Protein AF-A0A7S4CDT2-F1 (afdb_monomer)

pLDDT: mean 87.59, std 10.42, range [37.94, 98.19]

Structure (mmCIF, N/CA/C/O backbone):
data_AF-A0A7S4CDT2-F1
#
_entry.id   AF-A0A7S4CDT2-F1
#
loop_
_atom_site.group_PDB
_atom_site.id
_atom_site.type_symbol
_atom_site.label_atom_id
_atom_site.label_alt_id
_atom_site.label_comp_id
_atom_site.label_asym_id
_atom_site.label_entity_id
_atom_site.label_seq_id
_atom_site.pdbx_PDB_ins_code
_atom_site.Cartn_x
_atom_site.Cartn_y
_atom_site.Cartn_z
_atom_site.occupancy
_atom_site.B_iso_or_equiv
_atom_site.auth_seq_id
_atom_site.auth_comp_id
_atom_site.auth_asym_id
_atom_site.auth_atom_id
_atom_site.pdbx_PDB_model_num
ATOM 1 N N . MET A 1 1 ? -8.173 8.686 38.701 1.00 37.94 1 MET A N 1
ATOM 2 C CA . MET A 1 1 ? -9.462 8.020 38.438 1.00 37.94 1 MET A CA 1
ATOM 3 C C . MET A 1 1 ? -9.800 8.383 37.008 1.00 37.94 1 MET A C 1
ATOM 5 O O . MET A 1 1 ? -10.276 9.483 36.777 1.00 37.94 1 MET A O 1
ATOM 9 N N . GLU A 1 2 ? -9.339 7.568 36.060 1.00 42.88 2 GLU A N 1
ATOM 10 C CA . GLU A 1 2 ? -9.616 7.779 34.636 1.00 42.88 2 GLU A CA 1
ATOM 11 C C . GLU A 1 2 ? -11.102 7.508 34.394 1.00 42.88 2 GLU A C 1
ATOM 13 O O . GLU A 1 2 ? -11.644 6.510 34.871 1.00 42.88 2 GLU A O 1
ATOM 18 N N . ASP A 1 3 ? -11.755 8.459 33.739 1.00 44.28 3 ASP A N 1
ATOM 19 C CA . ASP A 1 3 ? -13.175 8.438 33.414 1.00 44.28 3 ASP A CA 1
ATOM 20 C C . ASP A 1 3 ? -13.452 7.312 32.398 1.00 44.28 3 ASP A C 1
ATOM 22 O O . ASP A 1 3 ? -12.837 7.295 31.324 1.00 44.28 3 ASP A O 1
ATOM 26 N N . PRO A 1 4 ? -14.310 6.325 32.704 1.00 58.59 4 PRO A N 1
ATOM 27 C CA . PRO A 1 4 ? -14.623 5.277 31.756 1.00 58.59 4 PRO A CA 1
ATOM 28 C C . PRO A 1 4 ? -15.576 5.834 30.687 1.00 58.59 4 PRO A C 1
ATOM 30 O O . PRO A 1 4 ? -16.662 6.304 31.008 1.00 58.59 4 PRO A O 1
ATOM 33 N N . THR A 1 5 ? -15.209 5.661 29.410 1.00 54.16 5 THR A N 1
ATOM 34 C CA . THR A 1 5 ? -16.063 5.744 28.196 1.00 54.16 5 THR A CA 1
ATOM 35 C C . THR A 1 5 ? -16.097 7.036 27.361 1.00 54.16 5 THR A C 1
ATOM 37 O O . THR A 1 5 ? -17.133 7.405 26.816 1.00 54.16 5 THR A O 1
ATOM 40 N N . THR A 1 6 ? -14.939 7.625 27.054 1.00 56.91 6 THR A N 1
ATOM 41 C CA . THR A 1 6 ? -14.760 8.129 25.676 1.00 56.91 6 THR A CA 1
ATOM 42 C C . THR A 1 6 ? -13.840 7.165 24.940 1.00 56.91 6 THR A C 1
ATOM 44 O O . THR A 1 6 ? -12.648 7.092 25.225 1.00 56.91 6 THR A O 1
ATOM 47 N N . GLU A 1 7 ? -14.393 6.337 24.045 1.00 64.94 7 GLU A N 1
ATOM 48 C CA . GLU A 1 7 ? -13.542 5.573 23.130 1.00 64.94 7 GLU A CA 1
ATOM 49 C C . GLU A 1 7 ? -12.650 6.568 22.381 1.00 64.94 7 GLU A C 1
ATOM 51 O O . GLU A 1 7 ? -13.132 7.518 21.760 1.00 64.94 7 GLU A O 1
ATOM 56 N N . SER A 1 8 ? -11.334 6.384 22.493 1.00 75.62 8 SER A N 1
ATOM 57 C CA . SER A 1 8 ? -10.365 7.233 21.812 1.00 75.62 8 SER A CA 1
ATOM 58 C C . SER A 1 8 ? -10.640 7.221 20.310 1.00 75.62 8 SER A C 1
ATOM 60 O O . SER A 1 8 ? -10.658 6.166 19.670 1.00 75.62 8 SER A O 1
ATOM 62 N N . ALA A 1 9 ? -10.815 8.410 19.732 1.00 83.31 9 ALA A N 1
ATOM 63 C CA . ALA A 1 9 ? -10.958 8.566 18.290 1.00 83.31 9 ALA A CA 1
ATOM 64 C C . ALA A 1 9 ? -9.688 8.143 17.524 1.00 83.31 9 ALA A C 1
ATOM 66 O O . ALA A 1 9 ? -9.768 7.879 16.326 1.00 83.31 9 ALA A O 1
ATOM 67 N N . TRP A 1 10 ? -8.536 8.082 18.200 1.00 88.38 10 TRP A N 1
ATOM 68 C CA . TRP A 1 10 ? -7.249 7.672 17.636 1.00 88.38 10 TRP A CA 1
ATOM 69 C C . TRP A 1 10 ? -7.201 6.170 17.421 1.00 88.38 10 TRP A C 1
ATOM 71 O O . TRP A 1 10 ? -7.662 5.433 18.286 1.00 88.38 10 TRP A O 1
ATOM 81 N N . VAL A 1 11 ? -6.633 5.711 16.305 1.00 87.81 11 VAL A N 1
ATOM 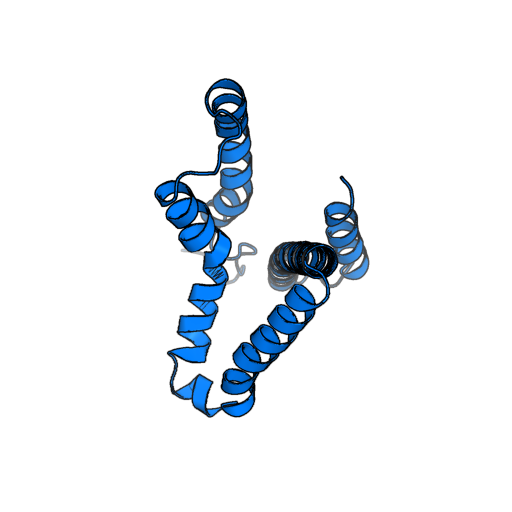82 C CA . VAL A 1 11 ? -6.529 4.293 15.938 1.00 87.81 11 VAL A CA 1
ATOM 83 C C . VAL A 1 11 ? -5.673 3.529 16.944 1.00 87.81 11 VAL A C 1
ATOM 85 O O . VAL A 1 11 ? -6.106 2.473 17.420 1.00 87.81 11 VAL A O 1
ATOM 88 N N . PHE A 1 12 ? -4.511 4.082 17.297 1.00 88.81 12 PHE A N 1
ATOM 89 C CA . PHE A 1 12 ? -3.631 3.548 18.335 1.00 88.81 12 PHE A CA 1
ATOM 90 C C . PHE A 1 12 ? -3.550 4.501 19.530 1.00 88.81 12 PHE A C 1
ATOM 92 O O . PHE A 1 12 ? -4.041 4.184 20.610 1.00 88.81 12 PHE A O 1
ATOM 99 N N . SER A 1 13 ? -2.964 5.678 19.323 1.00 90.88 13 SER A N 1
ATOM 100 C CA . SER A 1 13 ? -2.912 6.791 20.274 1.00 90.88 13 SER A CA 1
ATOM 101 C C . SER A 1 13 ? -2.670 8.087 19.502 1.00 90.88 13 SER A C 1
ATOM 103 O O . SER A 1 13 ? -2.308 8.041 18.326 1.00 90.88 13 SER A O 1
ATOM 105 N N . TYR A 1 14 ? -2.855 9.241 20.143 1.00 90.06 14 TYR A N 1
ATOM 106 C CA . TYR A 1 14 ? -2.588 10.531 19.505 1.00 90.06 14 TYR A CA 1
ATOM 107 C C . TYR A 1 14 ? -1.161 10.611 18.951 1.00 90.06 14 TYR A C 1
ATOM 109 O O . TYR A 1 14 ? -0.950 10.979 17.799 1.00 90.06 14 TYR A O 1
ATOM 117 N N . GLU A 1 15 ? -0.183 10.220 19.763 1.00 93.88 15 GLU A N 1
ATOM 118 C CA . GLU A 1 15 ? 1.237 10.315 19.446 1.00 93.88 15 GLU A CA 1
ATOM 119 C C . GLU A 1 15 ? 1.592 9.411 18.267 1.00 93.88 15 GLU A C 1
ATOM 121 O O . GLU A 1 15 ? 2.216 9.861 17.307 1.00 93.88 15 GLU A O 1
ATOM 126 N N . TRP A 1 16 ? 1.163 8.147 18.310 1.00 93.00 16 TRP A N 1
ATOM 127 C CA . TRP A 1 16 ? 1.487 7.172 17.271 1.00 93.00 16 TRP A CA 1
ATOM 128 C C . TRP A 1 16 ? 0.805 7.478 15.945 1.00 93.00 16 TRP A C 1
ATOM 130 O O . TRP A 1 16 ? 1.437 7.366 14.894 1.00 93.00 16 TRP A O 1
ATOM 140 N N . ASP A 1 17 ? -0.449 7.914 15.988 1.00 92.31 17 ASP A N 1
ATOM 141 C CA . ASP A 1 17 ? -1.178 8.313 14.793 1.00 92.31 17 ASP A CA 1
ATOM 142 C C . ASP A 1 17 ? -0.531 9.561 14.163 1.00 92.31 17 ASP A C 1
ATOM 144 O O . ASP A 1 17 ? -0.290 9.592 12.956 1.00 92.31 17 ASP A O 1
ATOM 148 N N . MET A 1 18 ? -0.152 10.564 14.965 1.00 94.00 18 MET A N 1
ATOM 149 C CA . MET A 1 18 ? 0.554 11.755 14.470 1.00 94.00 18 MET A CA 1
ATOM 150 C C . MET A 1 18 ? 1.913 11.422 13.858 1.00 94.00 18 MET A C 1
ATOM 152 O O . MET A 1 18 ? 2.252 11.950 12.794 1.00 94.00 18 MET A O 1
ATOM 156 N N . VAL A 1 19 ? 2.675 10.526 14.486 1.00 94.44 19 VAL A N 1
ATOM 157 C CA . VAL A 1 19 ? 3.940 10.030 13.933 1.00 94.44 19 VAL A CA 1
ATOM 158 C C . VAL A 1 19 ? 3.700 9.321 12.600 1.00 94.44 19 VAL A C 1
ATOM 160 O O . VAL A 1 19 ? 4.407 9.614 11.639 1.00 94.44 19 VAL A O 1
ATOM 163 N N . ALA A 1 20 ? 2.685 8.460 12.497 1.00 89.25 20 ALA A N 1
ATOM 164 C CA . ALA A 1 20 ? 2.399 7.699 11.281 1.00 89.25 20 ALA A CA 1
ATOM 165 C C . ALA A 1 20 ? 2.115 8.590 10.057 1.00 89.25 20 ALA A C 1
ATOM 167 O O . ALA A 1 20 ? 2.539 8.249 8.954 1.00 89.25 20 ALA A O 1
ATOM 168 N N . PHE A 1 21 ? 1.447 9.735 10.239 1.00 89.62 21 PHE A N 1
ATOM 169 C CA . PHE A 1 21 ? 1.158 10.667 9.140 1.00 89.62 21 PHE A CA 1
ATOM 170 C C . PHE A 1 21 ? 2.264 11.700 8.899 1.00 89.62 21 PHE A C 1
ATOM 172 O O . PHE A 1 21 ? 2.520 12.067 7.754 1.00 89.62 21 PHE A O 1
ATOM 179 N N . THR A 1 22 ? 2.938 12.169 9.949 1.00 93.19 22 THR A N 1
ATOM 180 C CA . THR A 1 22 ? 3.887 13.291 9.837 1.00 93.19 22 THR A CA 1
ATOM 181 C C . THR A 1 22 ? 5.298 12.823 9.505 1.00 93.19 22 THR A C 1
ATOM 183 O O . THR A 1 22 ? 5.990 13.462 8.711 1.00 93.19 22 THR A O 1
ATOM 186 N N . LEU A 1 23 ? 5.739 11.702 10.084 1.00 92.56 23 LEU A N 1
ATOM 187 C CA . LEU A 1 23 ? 7.106 11.212 9.919 1.00 92.56 23 LEU A CA 1
ATOM 188 C C . LEU A 1 23 ? 7.456 10.928 8.452 1.00 92.56 23 LEU A C 1
ATOM 190 O O . LEU A 1 23 ? 8.513 11.396 8.035 1.00 92.56 23 LEU A O 1
ATOM 194 N N . PRO A 1 24 ? 6.617 10.250 7.638 1.00 88.38 24 PRO A N 1
ATOM 195 C CA . PRO A 1 24 ? 6.956 10.004 6.237 1.00 88.38 24 PRO A CA 1
ATOM 196 C C . PRO A 1 24 ? 7.116 11.299 5.437 1.00 88.38 24 PRO A C 1
ATOM 198 O O . PRO A 1 24 ? 8.027 11.402 4.618 1.00 88.38 24 PRO A O 1
ATOM 201 N N . ILE A 1 25 ? 6.279 12.307 5.710 1.00 91.00 25 ILE A N 1
ATOM 202 C CA . ILE A 1 25 ? 6.328 13.613 5.040 1.00 91.00 25 ILE A CA 1
ATOM 203 C C . ILE A 1 25 ? 7.624 14.337 5.407 1.00 91.00 25 ILE A C 1
ATOM 205 O O . ILE A 1 25 ? 8.390 14.721 4.526 1.00 91.00 25 ILE A O 1
ATOM 209 N N . VAL A 1 26 ? 7.901 14.4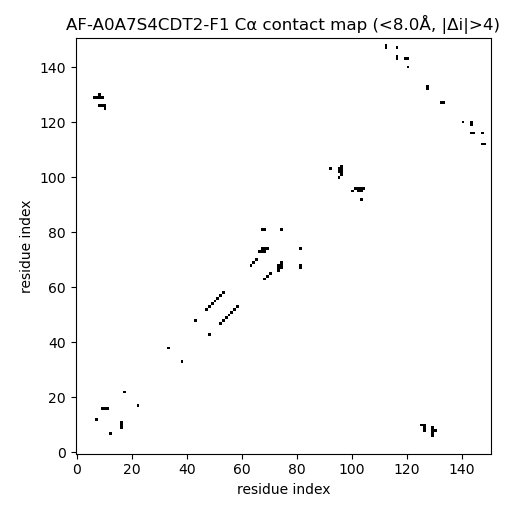86 6.704 1.00 94.94 26 VAL A N 1
ATOM 210 C CA . VAL A 1 26 ? 9.098 15.187 7.189 1.00 94.94 26 VAL A CA 1
ATOM 211 C C . VAL A 1 26 ? 10.368 14.458 6.757 1.00 94.94 26 VAL A C 1
ATOM 213 O O . VAL A 1 26 ? 11.287 15.095 6.249 1.00 94.94 26 VAL A O 1
ATOM 216 N N . ALA A 1 27 ? 10.417 13.131 6.891 1.00 91.19 27 ALA A N 1
ATOM 217 C CA . ALA A 1 27 ? 11.554 12.332 6.444 1.00 91.19 27 ALA A CA 1
ATOM 218 C C . ALA A 1 27 ? 11.803 12.515 4.941 1.00 91.19 27 ALA A C 1
ATOM 220 O O . ALA A 1 27 ? 12.937 12.761 4.539 1.00 91.19 27 ALA A O 1
ATOM 221 N N . SER A 1 28 ? 10.749 12.485 4.119 1.00 87.38 28 SER A N 1
ATOM 222 C CA . SER A 1 28 ? 10.872 12.699 2.674 1.00 87.38 28 SER A CA 1
ATOM 223 C C . SER A 1 28 ? 11.369 14.107 2.343 1.00 87.38 28 SER A C 1
ATOM 225 O O . SER A 1 28 ? 12.278 14.247 1.530 1.00 87.38 28 SER A O 1
ATOM 227 N N . LEU A 1 29 ? 10.844 15.148 2.999 1.00 93.50 29 LEU A N 1
ATOM 228 C CA . LEU A 1 29 ? 11.267 16.539 2.781 1.00 93.50 29 LEU A CA 1
ATOM 229 C C . LEU A 1 29 ? 12.724 16.799 3.185 1.00 93.50 29 LEU A C 1
ATOM 231 O O . LEU A 1 29 ? 13.395 17.609 2.552 1.00 93.50 29 LEU A O 1
ATOM 235 N N . LEU A 1 30 ? 13.220 16.122 4.223 1.00 93.44 30 LEU A N 1
ATOM 236 C CA . LEU A 1 30 ? 14.607 16.256 4.673 1.00 93.44 30 LEU A CA 1
ATOM 237 C C . LEU A 1 30 ? 15.582 15.457 3.799 1.00 93.44 30 LEU A C 1
ATOM 239 O O . LEU A 1 30 ? 16.692 15.916 3.535 1.00 93.44 30 LEU A O 1
ATOM 243 N N . VAL A 1 31 ? 15.180 14.265 3.353 1.00 88.94 31 VAL A N 1
ATOM 244 C CA . VAL A 1 31 ? 16.052 13.341 2.616 1.00 88.94 31 VAL A CA 1
ATOM 245 C C . VAL A 1 31 ? 16.076 13.650 1.117 1.00 88.94 31 VAL A C 1
ATOM 247 O O . VAL A 1 31 ? 17.136 13.553 0.501 1.00 88.94 31 VAL A O 1
ATOM 250 N N . ALA A 1 32 ? 14.956 14.065 0.517 1.00 88.75 32 ALA A N 1
ATOM 251 C CA . ALA A 1 32 ? 14.861 14.279 -0.928 1.00 88.75 32 ALA A CA 1
ATOM 252 C C . ALA A 1 32 ? 15.882 15.292 -1.485 1.00 88.75 32 ALA A C 1
ATOM 254 O O . ALA A 1 32 ? 16.504 14.972 -2.498 1.00 88.75 32 ALA A O 1
ATOM 255 N N . PRO A 1 33 ? 16.146 16.456 -0.850 1.00 91.62 33 PRO A N 1
ATOM 256 C CA . PRO A 1 33 ? 17.171 17.379 -1.335 1.00 91.62 33 PRO A CA 1
ATOM 257 C C . PRO A 1 33 ? 18.570 16.764 -1.285 1.00 91.62 33 PRO A C 1
ATOM 259 O O . PRO A 1 33 ? 19.348 16.918 -2.220 1.00 91.62 33 PRO A O 1
ATOM 262 N N . TYR A 1 34 ? 18.889 16.033 -0.212 1.00 88.44 34 TYR A N 1
ATOM 263 C CA . TYR A 1 34 ? 20.178 15.359 -0.095 1.00 88.44 34 TYR A CA 1
ATOM 264 C C . TYR A 1 34 ? 20.372 14.348 -1.228 1.00 88.44 34 TYR A C 1
ATOM 266 O O . TYR A 1 34 ? 21.395 14.402 -1.911 1.00 88.44 34 TYR A O 1
ATOM 274 N N . LEU A 1 35 ? 19.370 13.494 -1.469 1.00 86.62 35 LEU A N 1
ATOM 275 C CA . LEU A 1 35 ? 19.401 12.517 -2.557 1.00 86.62 35 LEU A CA 1
ATOM 276 C C . LEU A 1 35 ? 19.523 13.197 -3.924 1.00 86.62 35 LEU A C 1
ATOM 278 O O . LEU A 1 35 ? 20.341 12.770 -4.726 1.00 86.62 35 LEU A O 1
ATOM 282 N N . TRP A 1 36 ? 18.788 14.286 -4.160 1.00 87.56 36 TRP A N 1
ATOM 283 C CA . TRP A 1 36 ? 18.835 15.037 -5.418 1.00 87.56 36 TRP A CA 1
ATOM 284 C C . TRP A 1 36 ? 20.237 15.553 -5.767 1.00 87.56 36 TRP A C 1
ATOM 286 O O . TRP A 1 36 ? 20.615 15.567 -6.934 1.00 87.56 36 TRP A O 1
ATOM 296 N N . PHE A 1 37 ? 21.006 15.993 -4.767 1.00 88.81 37 PHE A N 1
ATOM 297 C CA . PHE A 1 37 ? 22.339 16.562 -4.991 1.00 88.81 37 PHE A CA 1
ATOM 298 C C . PHE A 1 37 ? 23.487 15.548 -4.913 1.00 88.81 37 PHE A C 1
ATOM 300 O O . PHE A 1 37 ? 24.570 15.855 -5.403 1.00 88.81 37 PHE A O 1
ATOM 307 N N . HIS A 1 38 ? 23.292 14.390 -4.274 1.00 83.94 38 HIS A N 1
ATOM 308 C CA . HIS A 1 38 ? 24.390 13.465 -3.943 1.00 83.94 38 HIS A CA 1
ATOM 309 C C . HIS A 1 38 ? 24.221 12.053 -4.500 1.00 83.94 38 HIS A C 1
ATOM 311 O O . HIS A 1 38 ? 25.160 11.262 -4.421 1.00 83.94 38 HIS A O 1
ATOM 317 N N . VAL A 1 39 ? 23.042 11.706 -5.015 1.00 80.12 39 VAL A N 1
ATOM 318 C CA . VAL A 1 39 ? 22.788 10.403 -5.625 1.00 80.12 39 VAL A CA 1
ATOM 319 C C . VAL A 1 39 ? 22.559 10.621 -7.109 1.00 80.12 39 VAL A C 1
ATOM 321 O O . VAL A 1 39 ? 21.517 11.126 -7.523 1.00 80.12 39 VAL A O 1
ATOM 324 N N . ASP A 1 40 ? 23.550 10.233 -7.906 1.00 76.81 40 ASP A N 1
ATOM 325 C CA . ASP A 1 40 ? 23.395 10.145 -9.352 1.00 76.81 40 ASP A CA 1
ATOM 326 C C . ASP A 1 40 ? 22.282 9.137 -9.673 1.00 76.81 40 ASP A C 1
ATOM 328 O O . ASP A 1 40 ? 22.128 8.134 -8.973 1.00 76.81 40 ASP A O 1
ATOM 332 N N . GLY A 1 41 ? 21.481 9.406 -10.710 1.00 67.00 41 GLY A N 1
ATOM 333 C CA . GLY A 1 41 ? 20.275 8.642 -11.078 1.00 67.00 41 GLY A CA 1
ATOM 334 C C . GLY A 1 41 ? 20.501 7.189 -11.531 1.00 67.00 41 GLY A C 1
ATOM 335 O O . GLY A 1 41 ? 19.664 6.634 -12.243 1.00 67.00 41 GLY A O 1
ATOM 336 N N . ASP A 1 42 ? 21.624 6.588 -11.149 1.00 71.25 42 ASP A N 1
ATOM 337 C CA . ASP A 1 42 ? 21.917 5.172 -11.296 1.00 71.25 42 ASP A CA 1
ATOM 338 C C . ASP A 1 42 ? 20.937 4.304 -10.490 1.00 71.25 42 ASP A C 1
ATOM 340 O O . ASP A 1 42 ? 20.200 4.753 -9.606 1.00 71.25 42 ASP A O 1
ATOM 344 N N . ALA A 1 43 ? 20.915 3.012 -10.816 1.00 74.00 43 ALA A N 1
ATOM 345 C CA . ALA A 1 43 ? 20.033 2.053 -10.169 1.00 74.00 43 ALA A CA 1
ATOM 346 C C . ALA A 1 43 ? 20.238 2.034 -8.642 1.00 74.00 43 ALA A C 1
ATOM 348 O O . ALA A 1 43 ? 21.357 1.896 -8.145 1.00 74.00 43 ALA A O 1
ATOM 349 N N . MET A 1 44 ? 19.129 2.110 -7.901 1.00 81.38 44 MET A N 1
ATOM 350 C CA . MET A 1 44 ? 19.105 2.006 -6.443 1.00 81.38 44 MET A CA 1
ATOM 351 C C . MET A 1 44 ? 19.908 0.777 -5.972 1.00 81.38 44 MET A C 1
ATOM 353 O O . MET A 1 44 ? 19.607 -0.340 -6.409 1.00 81.38 44 MET A O 1
ATOM 357 N N . PRO A 1 45 ? 20.895 0.934 -5.065 1.00 86.56 45 PRO A N 1
ATOM 358 C CA . PRO A 1 45 ? 21.664 -0.192 -4.551 1.00 86.56 45 PRO A CA 1
ATOM 359 C C . PRO A 1 45 ? 20.757 -1.275 -3.959 1.00 86.56 45 PRO A C 1
ATOM 361 O O . PRO A 1 45 ? 19.783 -0.966 -3.270 1.00 86.56 45 PRO A O 1
ATOM 364 N N . LEU A 1 46 ? 21.103 -2.551 -4.163 1.00 88.25 46 LEU A N 1
ATOM 365 C CA . LEU A 1 46 ? 20.271 -3.684 -3.731 1.00 88.25 46 LEU A CA 1
ATOM 366 C C . LEU A 1 46 ? 19.906 -3.622 -2.241 1.00 88.25 46 LEU A C 1
ATOM 368 O O . LEU A 1 46 ? 18.760 -3.870 -1.878 1.00 88.25 46 LEU A O 1
ATOM 372 N N . TRP A 1 47 ? 20.861 -3.269 -1.376 1.00 90.38 47 TRP A N 1
ATOM 373 C CA . TRP A 1 47 ? 20.610 -3.152 0.063 1.00 90.38 47 TRP A CA 1
ATOM 374 C C . TRP A 1 47 ? 19.550 -2.084 0.366 1.00 90.38 47 TRP A C 1
ATOM 376 O O . TRP A 1 47 ? 18.670 -2.310 1.194 1.00 90.38 47 TRP A O 1
ATOM 386 N N . ALA A 1 48 ? 19.588 -0.951 -0.342 1.00 87.19 48 ALA A N 1
ATOM 387 C CA . ALA A 1 48 ? 18.636 0.137 -0.169 1.00 87.19 48 ALA A CA 1
ATOM 388 C C . ALA A 1 48 ? 17.256 -0.279 -0.689 1.00 87.19 48 ALA A C 1
ATOM 390 O O . ALA A 1 48 ? 16.256 -0.035 -0.020 1.00 87.19 48 ALA A O 1
ATOM 391 N N . HIS A 1 49 ? 17.200 -0.975 -1.828 1.00 86.81 49 HIS A N 1
ATOM 392 C CA . HIS A 1 49 ? 15.960 -1.534 -2.364 1.00 86.81 49 HIS A CA 1
ATOM 393 C C . HIS A 1 49 ? 15.310 -2.532 -1.395 1.00 86.81 49 HIS A C 1
ATOM 395 O O . HIS A 1 49 ? 14.114 -2.448 -1.127 1.00 86.81 49 HIS A O 1
ATOM 401 N N . VAL A 1 50 ? 16.086 -3.455 -0.821 1.00 90.19 50 VAL A N 1
ATOM 402 C CA . VAL A 1 50 ? 15.564 -4.427 0.151 1.00 90.19 50 VAL A CA 1
ATOM 403 C C . VAL A 1 50 ? 15.011 -3.719 1.389 1.00 90.19 50 VAL A C 1
ATOM 405 O O . VAL A 1 50 ? 13.892 -4.008 1.803 1.00 90.19 50 VAL A O 1
ATOM 408 N N . LEU A 1 51 ? 15.749 -2.769 1.967 1.00 88.19 51 LEU A N 1
ATOM 409 C CA . LEU A 1 51 ? 15.304 -2.065 3.173 1.00 88.19 51 LEU A CA 1
ATOM 410 C C . LEU A 1 51 ? 14.082 -1.168 2.917 1.00 88.19 51 LEU A C 1
ATOM 412 O O . LEU A 1 51 ? 13.104 -1.221 3.663 1.00 88.19 51 LEU A O 1
ATOM 416 N N . LEU A 1 52 ? 14.128 -0.340 1.872 1.00 85.19 52 LEU A N 1
ATOM 417 C CA . LEU A 1 52 ? 13.123 0.698 1.635 1.00 85.19 52 LEU A CA 1
ATOM 418 C C . LEU A 1 52 ? 11.895 0.171 0.895 1.00 85.19 52 LEU A C 1
ATOM 420 O O . LEU A 1 52 ? 10.775 0.518 1.253 1.00 85.19 52 LEU A O 1
ATOM 424 N N . VAL A 1 53 ? 12.079 -0.698 -0.098 1.00 86.50 53 VAL A N 1
ATOM 425 C CA . VAL A 1 53 ? 10.953 -1.267 -0.843 1.00 86.50 53 VAL A CA 1
ATOM 426 C C . VAL A 1 53 ? 10.475 -2.526 -0.128 1.00 86.50 53 VAL A C 1
ATOM 428 O O . VAL A 1 53 ? 9.424 -2.520 0.502 1.00 86.50 53 VAL A O 1
ATOM 431 N N . VAL A 1 54 ? 11.264 -3.601 -0.130 1.00 86.38 54 VAL A N 1
ATOM 432 C CA . VAL A 1 54 ? 10.788 -4.934 0.294 1.00 86.38 54 VAL A CA 1
ATOM 433 C C . VAL A 1 54 ? 10.368 -4.992 1.769 1.00 86.38 54 VAL A C 1
ATOM 435 O O . VAL A 1 54 ? 9.354 -5.615 2.096 1.00 86.38 54 VAL A O 1
ATOM 438 N N . LEU A 1 55 ? 11.130 -4.376 2.674 1.00 84.44 55 LEU A N 1
ATOM 439 C CA . LEU A 1 55 ? 10.830 -4.432 4.108 1.00 84.44 55 LEU A CA 1
ATOM 440 C C . LEU A 1 55 ? 9.869 -3.334 4.569 1.00 84.44 55 LEU A C 1
ATOM 442 O O . LEU A 1 55 ? 9.046 -3.598 5.444 1.00 84.44 55 LEU A O 1
ATOM 446 N N . THR A 1 56 ? 9.958 -2.132 3.997 1.00 83.00 56 THR A N 1
ATOM 447 C CA . THR A 1 56 ? 9.156 -0.984 4.450 1.00 83.00 56 THR A CA 1
ATOM 448 C C . THR A 1 56 ? 7.873 -0.832 3.632 1.00 83.00 56 THR A C 1
ATOM 450 O O . THR A 1 56 ? 6.784 -0.974 4.188 1.00 83.00 56 THR A O 1
ATOM 453 N N . ASP A 1 57 ? 7.973 -0.605 2.318 1.00 84.94 57 ASP A N 1
ATOM 454 C CA . ASP A 1 57 ? 6.809 -0.403 1.436 1.00 84.94 57 ASP A CA 1
ATOM 455 C C . ASP A 1 57 ? 5.899 -1.646 1.387 1.00 84.94 57 ASP A C 1
ATOM 457 O O . ASP A 1 57 ? 4.684 -1.591 1.608 1.00 84.94 57 ASP A O 1
ATOM 461 N N . VAL A 1 58 ? 6.503 -2.827 1.238 1.00 85.19 58 VAL A N 1
ATOM 462 C CA . VAL A 1 58 ? 5.771 -4.100 1.132 1.00 85.19 58 VAL A CA 1
ATOM 463 C C . VAL A 1 58 ? 5.368 -4.675 2.517 1.00 85.19 58 VAL A C 1
ATOM 465 O O . VAL A 1 58 ? 4.916 -5.817 2.634 1.00 85.19 58 VAL A O 1
ATOM 468 N N . GLY A 1 59 ? 5.441 -3.871 3.589 1.00 82.88 59 GLY A N 1
ATOM 469 C CA . GLY A 1 59 ? 5.040 -4.209 4.969 1.00 82.88 59 GLY A CA 1
ATOM 470 C C . GLY A 1 59 ? 3.673 -4.904 5.087 1.00 82.88 59 GLY A C 1
ATOM 471 O O . GLY A 1 59 ? 3.473 -5.866 5.838 1.00 82.88 59 GLY A O 1
ATOM 472 N N . HIS A 1 60 ? 2.708 -4.453 4.290 1.00 82.69 60 HIS A N 1
ATOM 473 C CA . HIS A 1 60 ? 1.343 -4.975 4.292 1.00 82.69 60 HIS A CA 1
ATOM 474 C C . HIS A 1 60 ? 1.222 -6.382 3.663 1.00 82.69 60 HIS A C 1
ATOM 476 O O . HIS A 1 60 ? 0.341 -7.159 4.050 1.00 82.69 60 HIS A O 1
ATOM 482 N N . VAL A 1 61 ? 2.120 -6.771 2.750 1.00 87.12 61 VAL A N 1
ATOM 483 C CA . VAL A 1 61 ? 2.157 -8.144 2.210 1.00 87.12 61 VAL A CA 1
ATOM 484 C C . VAL A 1 61 ? 2.628 -9.115 3.280 1.00 87.12 61 VAL A C 1
ATOM 486 O O . VAL A 1 61 ? 2.032 -10.182 3.419 1.00 87.12 61 VAL A O 1
ATOM 489 N N . TRP A 1 62 ? 3.611 -8.730 4.101 1.00 87.12 62 TRP A N 1
ATOM 490 C CA . TRP A 1 62 ? 4.032 -9.533 5.252 1.00 87.12 62 TRP A CA 1
ATOM 491 C C . TRP A 1 62 ? 2.860 -9.789 6.202 1.00 87.12 62 TRP A C 1
ATOM 493 O O . TRP A 1 62 ? 2.634 -10.921 6.622 1.00 87.12 62 TRP A O 1
ATOM 503 N N . THR A 1 63 ? 2.028 -8.776 6.457 1.00 87.31 63 THR A N 1
ATOM 504 C CA . THR A 1 63 ? 0.808 -8.949 7.264 1.00 87.31 63 THR A CA 1
ATOM 505 C C . THR A 1 63 ? -0.157 -9.963 6.639 1.00 87.31 63 THR A C 1
ATOM 507 O O . THR A 1 63 ? -0.710 -10.803 7.351 1.00 87.31 63 THR A O 1
ATOM 510 N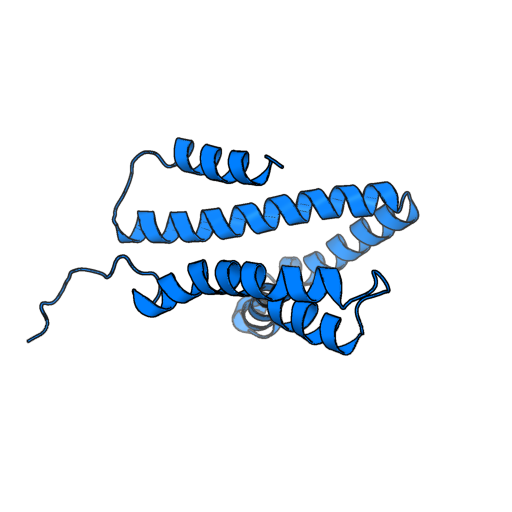 N . THR A 1 64 ? -0.333 -9.939 5.315 1.00 89.31 64 THR A N 1
ATOM 511 C CA . THR A 1 64 ? -1.162 -10.921 4.592 1.00 89.31 64 THR A CA 1
ATOM 512 C C . THR A 1 64 ? -0.574 -12.330 4.690 1.00 89.31 64 THR A C 1
ATOM 514 O O . THR A 1 64 ? -1.312 -13.284 4.943 1.00 89.31 64 THR A O 1
ATOM 517 N N . LEU A 1 65 ? 0.750 -12.461 4.554 1.00 91.12 65 LEU A N 1
ATOM 518 C CA . LEU A 1 65 ? 1.475 -13.720 4.717 1.00 91.12 65 LEU A CA 1
ATOM 519 C C . LEU A 1 65 ? 1.205 -14.328 6.096 1.00 91.12 65 LEU A C 1
ATOM 521 O O . LEU A 1 65 ? 0.747 -15.468 6.182 1.00 91.12 65 LEU A O 1
ATOM 525 N N . PHE A 1 66 ? 1.407 -13.556 7.165 1.00 91.75 66 PHE A N 1
ATOM 526 C CA . PHE A 1 66 ? 1.231 -14.047 8.530 1.00 91.75 66 PHE A CA 1
ATOM 527 C C . PHE A 1 66 ? -0.235 -14.342 8.869 1.00 91.75 66 PHE A C 1
ATOM 529 O O . PHE A 1 66 ? -0.530 -15.404 9.411 1.00 91.75 66 PHE A O 1
ATOM 536 N N . ARG A 1 67 ? -1.165 -13.444 8.516 1.00 91.62 67 ARG A N 1
ATOM 537 C CA . ARG A 1 67 ? -2.587 -13.581 8.885 1.00 91.62 67 ARG A CA 1
ATOM 538 C C . ARG A 1 67 ? -3.378 -14.565 8.031 1.00 91.62 67 ARG A C 1
ATOM 540 O O . ARG A 1 67 ? -4.399 -15.053 8.493 1.00 91.62 67 ARG A O 1
ATOM 547 N N . THR A 1 68 ? -2.945 -14.831 6.800 1.00 93.06 68 THR A N 1
ATOM 548 C CA . THR A 1 68 ? -3.707 -15.671 5.859 1.00 93.06 68 THR A CA 1
ATOM 549 C C . THR A 1 68 ? -2.999 -16.986 5.581 1.00 93.06 68 THR A C 1
ATOM 551 O O . THR A 1 68 ? -3.597 -18.054 5.667 1.00 93.06 68 THR A O 1
ATOM 554 N N . TYR A 1 69 ? -1.714 -16.923 5.227 1.00 91.19 69 TYR A N 1
ATOM 555 C CA . TYR A 1 69 ? -0.990 -18.090 4.732 1.00 91.19 69 TYR A CA 1
ATOM 556 C C . TYR A 1 69 ? -0.292 -18.868 5.836 1.00 91.19 69 TYR A C 1
ATOM 558 O O . TYR A 1 69 ? -0.193 -20.085 5.711 1.00 91.19 69 TYR A O 1
ATOM 566 N N . MET A 1 70 ? 0.167 -18.214 6.906 1.00 93.88 70 MET A N 1
ATOM 567 C CA . MET A 1 70 ? 0.773 -18.896 8.056 1.00 93.88 70 MET A CA 1
ATOM 568 C C . MET A 1 70 ? -0.253 -19.314 9.114 1.00 93.88 70 MET A C 1
ATOM 570 O O . MET A 1 70 ? -0.035 -20.314 9.795 1.00 93.88 70 MET A O 1
ATOM 574 N N . ASP A 1 71 ? -1.404 -18.646 9.191 1.00 94.62 71 ASP A N 1
ATOM 575 C CA . ASP A 1 71 ? -2.522 -19.071 10.036 1.00 94.62 71 ASP A CA 1
ATOM 576 C C . ASP A 1 71 ? -3.222 -20.307 9.438 1.00 94.62 71 ASP A C 1
ATOM 578 O O . ASP A 1 71 ? -3.806 -20.267 8.353 1.00 94.62 71 ASP A O 1
ATOM 582 N N . SER A 1 72 ? -3.145 -21.442 10.138 1.00 91.69 72 SER A N 1
ATOM 583 C CA . SER A 1 72 ? -3.755 -22.699 9.694 1.00 91.69 72 SER A CA 1
ATOM 584 C C . SER A 1 72 ? -5.282 -22.679 9.729 1.00 91.69 72 SER A C 1
ATOM 586 O O . SER A 1 72 ? -5.904 -23.325 8.882 1.00 91.69 72 SER A O 1
ATOM 588 N N . GLN A 1 73 ? -5.891 -21.941 10.660 1.00 94.00 73 GLN A N 1
ATOM 589 C CA . GLN A 1 73 ? -7.342 -21.827 10.761 1.00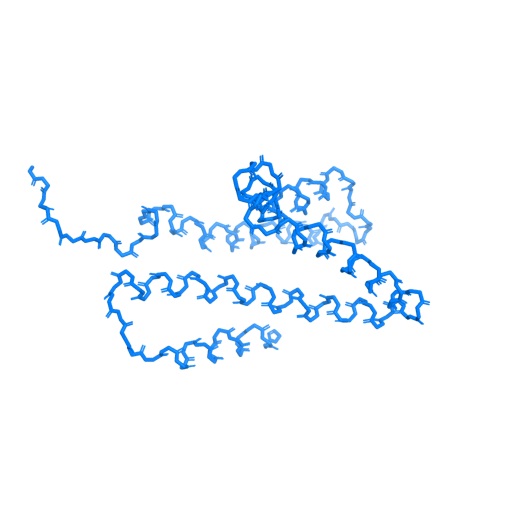 94.00 73 GLN A CA 1
ATOM 590 C C . GLN A 1 73 ? -7.882 -20.971 9.624 1.00 94.00 73 GLN A C 1
ATOM 592 O O . GLN A 1 73 ? -8.830 -21.378 8.952 1.00 94.00 73 GLN A O 1
ATOM 597 N N . GLU A 1 74 ? -7.260 -19.819 9.369 1.00 93.19 74 GLU A N 1
ATOM 598 C CA . GLU A 1 74 ? -7.681 -18.945 8.276 1.00 93.19 74 GLU A CA 1
ATOM 599 C C . GLU A 1 74 ? -7.492 -19.646 6.930 1.00 93.19 74 GLU A C 1
ATOM 601 O O . GLU A 1 74 ? -8.433 -19.730 6.139 1.00 93.19 74 GLU A O 1
ATOM 606 N N . ARG A 1 75 ? -6.335 -20.280 6.709 1.00 92.38 75 ARG A N 1
ATOM 607 C CA . ARG A 1 75 ? -6.059 -21.026 5.476 1.00 92.38 75 ARG A CA 1
ATOM 608 C C . ARG A 1 75 ? -7.092 -22.122 5.195 1.00 92.38 75 ARG A C 1
ATOM 610 O O . ARG A 1 75 ? -7.462 -22.322 4.039 1.00 92.38 75 ARG A O 1
ATOM 617 N N . ALA A 1 76 ? -7.591 -22.799 6.230 1.00 93.25 76 ALA A N 1
ATOM 618 C CA . ALA A 1 76 ? -8.619 -23.832 6.101 1.00 93.25 76 ALA A CA 1
ATOM 619 C C . ALA A 1 76 ? -10.021 -23.281 5.779 1.00 93.25 76 ALA A C 1
ATOM 621 O O . ALA A 1 76 ? -10.841 -24.012 5.225 1.00 93.25 76 ALA A O 1
ATOM 622 N N . ARG A 1 77 ? -10.312 -22.004 6.071 1.00 95.88 77 ARG A N 1
ATOM 623 C CA . ARG A 1 77 ? -11.623 -21.393 5.777 1.00 95.88 77 ARG A CA 1
ATOM 624 C C . ARG A 1 77 ? -11.863 -21.210 4.284 1.00 95.88 77 ARG A C 1
ATOM 626 O O . ARG A 1 77 ? -12.996 -21.356 3.830 1.00 95.88 77 ARG A O 1
ATOM 633 N N . ARG A 1 78 ? -10.828 -20.839 3.523 1.00 93.81 78 ARG A N 1
ATOM 634 C CA . ARG A 1 78 ? -10.928 -20.554 2.077 1.00 93.81 78 ARG A CA 1
ATOM 635 C C . ARG A 1 78 ? -9.690 -21.044 1.306 1.00 93.81 78 ARG A C 1
ATOM 637 O O . ARG A 1 78 ? -9.043 -20.248 0.623 1.00 93.81 78 ARG A O 1
ATOM 644 N N . PRO A 1 79 ? -9.363 -22.348 1.362 1.00 92.31 79 PRO A N 1
ATOM 645 C CA . PRO A 1 79 ? -8.089 -22.875 0.869 1.00 92.31 79 PRO A CA 1
ATOM 646 C C . PRO A 1 79 ? -7.895 -22.626 -0.627 1.00 92.31 79 PRO A C 1
ATOM 648 O O . PRO A 1 79 ? -6.820 -22.211 -1.048 1.00 92.31 79 PRO A O 1
ATOM 651 N N . TRP A 1 80 ? -8.950 -22.800 -1.427 1.00 95.88 80 TRP A N 1
ATOM 652 C CA . TRP A 1 80 ? -8.894 -22.567 -2.869 1.00 95.88 80 TRP A CA 1
ATOM 653 C C . TRP A 1 80 ? -8.695 -21.101 -3.225 1.00 95.88 80 TRP A C 1
ATOM 655 O O . TRP A 1 80 ? -7.923 -20.804 -4.128 1.00 95.88 80 TRP A O 1
ATOM 665 N N . LEU A 1 81 ? -9.341 -20.181 -2.502 1.00 94.44 81 LEU A N 1
ATOM 666 C CA . LEU A 1 81 ? -9.161 -18.753 -2.742 1.00 94.44 81 LEU A CA 1
ATOM 667 C C . LEU A 1 81 ? -7.700 -18.371 -2.503 1.00 94.44 81 LEU A C 1
ATOM 669 O O . LEU A 1 81 ? -7.081 -17.752 -3.362 1.00 94.44 81 LEU A O 1
ATOM 673 N N . TYR A 1 82 ? -7.136 -18.781 -1.368 1.00 93.94 82 TYR A N 1
ATOM 674 C CA . TYR A 1 82 ? -5.772 -18.416 -1.000 1.00 93.94 82 TYR A CA 1
ATOM 675 C C . TYR A 1 82 ? -4.722 -19.140 -1.844 1.00 93.94 82 TYR A C 1
ATOM 677 O O . TYR A 1 82 ? -3.715 -18.536 -2.186 1.00 93.94 82 TYR A O 1
ATOM 685 N N . ALA A 1 83 ? -4.960 -20.384 -2.263 1.00 92.44 83 ALA A N 1
ATOM 686 C CA . ALA A 1 83 ? -4.042 -21.098 -3.149 1.00 92.44 83 ALA A CA 1
ATOM 687 C C . ALA A 1 83 ? -4.080 -20.575 -4.594 1.00 92.44 83 ALA A C 1
ATOM 689 O O . ALA A 1 83 ? -3.035 -20.414 -5.220 1.00 92.44 83 ALA A O 1
ATOM 690 N N . LEU A 1 84 ? -5.270 -20.295 -5.137 1.00 96.06 84 LEU A N 1
ATOM 691 C CA . LEU A 1 84 ? -5.417 -19.899 -6.539 1.00 96.06 84 LEU A CA 1
ATOM 692 C C . LEU A 1 84 ? -5.097 -18.424 -6.770 1.00 96.06 84 LEU A C 1
ATOM 694 O O . LEU A 1 84 ? -4.582 -18.096 -7.832 1.00 96.06 84 LEU A O 1
ATOM 698 N N . SER A 1 85 ? -5.346 -17.539 -5.801 1.00 94.38 85 SER A N 1
ATOM 699 C CA . SER A 1 85 ? -5.059 -16.101 -5.941 1.00 94.38 85 SER A CA 1
ATOM 700 C C . SER A 1 85 ? -3.623 -15.792 -6.402 1.00 94.38 85 SER A C 1
ATOM 702 O O . SER A 1 85 ? -3.482 -15.105 -7.416 1.00 94.38 85 SER A O 1
ATOM 704 N N . PRO A 1 86 ? -2.552 -16.298 -5.749 1.00 92.88 86 PRO A N 1
ATOM 705 C CA . PRO A 1 86 ? -1.180 -16.040 -6.188 1.00 92.88 86 PRO A CA 1
ATOM 706 C C . PRO A 1 86 ? -0.871 -16.673 -7.553 1.00 92.88 86 PRO A C 1
ATOM 708 O O . PRO A 1 86 ? -0.142 -16.088 -8.348 1.00 92.88 86 PRO A O 1
ATOM 711 N N . VAL A 1 87 ? -1.455 -17.834 -7.865 1.00 96.44 87 VAL A N 1
ATOM 712 C CA . VAL A 1 87 ? -1.248 -18.512 -9.156 1.00 96.44 87 VAL A CA 1
ATOM 713 C C . VAL A 1 87 ? -1.898 -17.730 -10.296 1.00 96.44 87 VAL A C 1
ATOM 715 O O . VAL A 1 87 ? -1.268 -17.487 -11.326 1.00 96.44 87 VAL A O 1
ATOM 718 N N . VAL A 1 88 ? -3.148 -17.305 -10.112 1.00 97.38 88 VAL A N 1
ATOM 719 C CA . VAL A 1 88 ? -3.908 -16.538 -11.102 1.00 97.38 88 VAL A CA 1
ATOM 720 C C . VAL A 1 88 ? -3.259 -15.180 -11.326 1.00 97.38 88 VAL A C 1
ATOM 722 O O . VAL A 1 88 ? -3.011 -14.827 -12.477 1.00 97.38 88 VAL A O 1
ATOM 725 N N . ILE A 1 89 ? -2.931 -14.442 -10.256 1.00 95.00 89 ILE A N 1
ATOM 726 C CA . ILE A 1 89 ? -2.316 -13.118 -10.400 1.00 95.00 89 ILE A CA 1
ATOM 727 C C . ILE A 1 89 ? -0.961 -13.229 -11.105 1.00 95.00 89 ILE A C 1
ATOM 729 O O . ILE A 1 89 ? -0.724 -12.491 -12.055 1.00 95.00 89 ILE A O 1
ATOM 733 N N . PHE A 1 90 ? -0.122 -14.209 -10.740 1.00 96.44 90 PHE A N 1
ATOM 734 C CA . PHE A 1 90 ? 1.165 -14.434 -11.396 1.00 96.44 90 PHE A CA 1
ATOM 735 C C . PHE A 1 90 ? 0.988 -14.757 -12.879 1.00 96.44 90 PHE A C 1
ATOM 737 O O . PHE A 1 90 ? 1.624 -14.130 -13.719 1.00 96.44 90 PHE A O 1
ATOM 744 N N . THR A 1 91 ? 0.100 -15.695 -13.211 1.00 98.00 91 THR A N 1
ATOM 745 C CA . THR A 1 91 ? -0.107 -16.135 -14.598 1.00 98.00 91 THR A CA 1
ATOM 746 C C . THR A 1 91 ? -0.614 -14.993 -15.474 1.00 98.00 91 THR A C 1
ATOM 748 O O . THR A 1 91 ? -0.089 -14.774 -16.564 1.00 98.00 91 THR A O 1
ATOM 751 N N . VAL A 1 92 ? -1.599 -14.228 -14.991 1.00 97.56 92 VAL A N 1
ATOM 752 C CA . VAL A 1 92 ? -2.157 -13.078 -15.717 1.00 97.56 92 VAL A CA 1
ATOM 753 C C . VAL A 1 92 ? -1.110 -11.978 -15.877 1.00 97.56 92 VAL A C 1
ATOM 755 O O . VAL A 1 92 ? -0.911 -11.487 -16.986 1.00 97.56 92 VAL A O 1
ATOM 758 N N . SER A 1 93 ? -0.406 -11.616 -14.803 1.00 96.50 93 SER A N 1
ATOM 759 C CA . SER A 1 93 ? 0.663 -10.614 -14.835 1.00 96.50 93 SER A CA 1
ATOM 760 C C . SER A 1 93 ? 1.795 -11.010 -15.781 1.00 96.50 93 SER A C 1
ATOM 762 O O . SER A 1 93 ? 2.241 -10.190 -16.581 1.00 96.50 93 SER A O 1
ATOM 764 N N . PHE A 1 94 ? 2.227 -12.269 -15.731 1.00 97.75 94 PHE A N 1
ATOM 765 C CA . 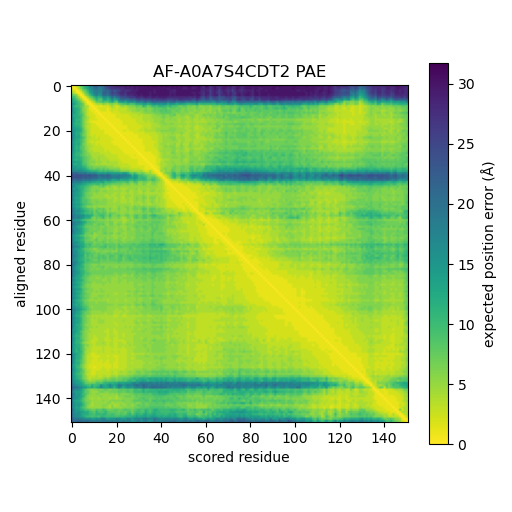PHE A 1 94 ? 3.284 -12.798 -16.584 1.00 97.75 94 PHE A CA 1
ATOM 766 C C . PHE A 1 94 ? 2.867 -12.804 -18.059 1.00 97.75 94 PHE A C 1
ATOM 768 O O . PHE A 1 94 ? 3.603 -12.297 -18.903 1.00 97.75 94 PHE A O 1
ATOM 775 N N . ALA A 1 95 ? 1.664 -13.293 -18.375 1.00 98.12 95 ALA A N 1
ATOM 776 C CA . ALA A 1 95 ? 1.129 -13.272 -19.736 1.00 98.12 95 ALA A CA 1
ATOM 777 C C . ALA A 1 95 ? 0.983 -11.840 -20.279 1.00 98.12 95 ALA A C 1
ATOM 779 O O . ALA A 1 95 ? 1.348 -11.572 -21.424 1.00 98.12 95 ALA A O 1
ATOM 780 N N . LEU A 1 96 ? 0.508 -10.903 -19.450 1.00 97.75 96 LEU A N 1
ATOM 781 C CA . LEU A 1 96 ? 0.390 -9.491 -19.816 1.00 97.75 96 LEU A CA 1
ATOM 782 C C . LEU A 1 96 ? 1.758 -8.869 -20.114 1.00 97.75 96 LEU A C 1
ATOM 784 O O . LEU A 1 96 ? 1.896 -8.141 -21.095 1.00 97.75 96 LEU A O 1
ATOM 788 N N . HIS A 1 97 ? 2.771 -9.185 -19.302 1.00 97.88 97 HIS A N 1
ATOM 789 C CA . HIS A 1 97 ? 4.138 -8.718 -19.515 1.00 97.88 97 HIS A CA 1
ATOM 790 C C . HIS A 1 97 ? 4.754 -9.296 -20.795 1.00 97.88 97 HIS A C 1
ATOM 792 O O . HIS A 1 97 ? 5.385 -8.555 -21.547 1.00 97.88 97 HIS A O 1
ATOM 798 N N . LEU A 1 98 ? 4.540 -10.588 -21.077 1.00 98.12 98 LEU A N 1
ATOM 799 C CA . LEU A 1 98 ? 4.984 -11.216 -22.327 1.00 98.12 98 LEU A CA 1
ATOM 800 C C . LEU A 1 98 ? 4.328 -10.586 -23.559 1.00 98.12 98 LEU A C 1
ATOM 802 O O . LEU A 1 98 ? 4.983 -10.433 -24.586 1.00 98.12 98 LEU A O 1
ATOM 806 N N . TYR A 1 99 ? 3.052 -10.213 -23.460 1.00 98.19 99 TYR A N 1
ATOM 807 C CA . TYR A 1 99 ? 2.342 -9.528 -24.536 1.00 98.19 99 TYR A CA 1
ATOM 808 C C . TYR A 1 99 ? 2.846 -8.091 -24.738 1.00 98.19 99 TYR A C 1
ATOM 810 O O . TYR A 1 99 ? 3.083 -7.663 -25.866 1.00 98.19 99 TYR A O 1
ATOM 818 N N . SER A 1 100 ? 3.004 -7.328 -23.653 1.00 98.12 100 SER A N 1
ATOM 819 C CA . SER A 1 100 ? 3.544 -5.970 -23.695 1.00 98.12 100 SER A CA 1
ATOM 820 C C . SER A 1 100 ? 4.030 -5.521 -22.320 1.00 98.12 100 SER A C 1
ATOM 822 O O . SER A 1 100 ? 3.236 -5.244 -21.418 1.00 98.12 100 SER A O 1
ATOM 824 N N . ALA A 1 101 ? 5.346 -5.337 -22.193 1.00 97.38 101 ALA A N 1
ATOM 825 C CA . ALA A 1 101 ? 5.953 -4.789 -20.984 1.00 97.38 101 ALA A CA 1
ATOM 826 C C . ALA A 1 101 ? 5.377 -3.406 -20.631 1.00 97.38 101 ALA A C 1
ATOM 828 O O . ALA A 1 101 ? 5.070 -3.145 -19.471 1.00 97.38 101 ALA A O 1
ATOM 829 N N . ARG A 1 102 ? 5.158 -2.533 -21.629 1.00 97.62 102 ARG A N 1
ATOM 830 C CA . ARG A 1 102 ? 4.546 -1.213 -21.398 1.00 97.62 102 ARG A CA 1
ATOM 831 C C . ARG A 1 102 ? 3.148 -1.354 -20.801 1.00 97.62 102 ARG A C 1
ATOM 833 O O . ARG A 1 102 ? 2.861 -0.702 -19.805 1.00 97.62 102 ARG A O 1
ATOM 840 N N . LEU A 1 103 ? 2.300 -2.204 -21.383 1.00 96.50 103 LEU A N 1
ATOM 841 C CA . LEU A 1 103 ? 0.940 -2.408 -20.882 1.00 96.50 103 LEU A CA 1
ATOM 842 C C . LEU A 1 103 ? 0.947 -2.961 -19.456 1.00 96.50 103 LEU A C 1
ATOM 844 O O . LEU A 1 103 ? 0.190 -2.478 -18.619 1.00 96.50 103 LEU A O 1
ATOM 848 N N . PHE A 1 104 ? 1.820 -3.929 -19.174 1.00 97.44 104 PHE A N 1
ATOM 849 C CA . PHE A 1 104 ? 1.994 -4.477 -17.833 1.00 97.44 104 PHE A CA 1
ATOM 850 C C . PHE A 1 104 ? 2.352 -3.392 -16.814 1.00 97.44 104 PHE A C 1
ATOM 852 O O . PHE A 1 104 ? 1.649 -3.251 -15.816 1.00 97.44 104 PHE A O 1
ATOM 859 N N . TRP A 1 105 ? 3.393 -2.596 -17.074 1.00 96.62 105 TRP A N 1
ATOM 860 C CA . TRP A 1 105 ? 3.834 -1.554 -16.143 1.00 96.62 105 TRP A CA 1
ATOM 861 C C . TRP A 1 105 ? 2.799 -0.438 -15.984 1.00 96.62 105 TRP A C 1
ATOM 863 O O . TRP A 1 105 ? 2.597 0.045 -14.873 1.00 96.62 105 TRP A O 1
ATOM 873 N N . THR A 1 106 ? 2.083 -0.069 -17.050 1.00 95.44 106 THR A N 1
ATOM 874 C CA . THR A 1 106 ? 0.971 0.889 -16.963 1.00 95.44 106 THR A CA 1
ATOM 875 C C . THR A 1 106 ? -0.176 0.346 -16.111 1.00 95.44 106 THR A C 1
ATOM 877 O O . THR A 1 106 ? -0.651 1.036 -15.211 1.00 95.44 106 THR A O 1
ATOM 880 N N . ALA A 1 107 ? -0.611 -0.893 -16.353 1.00 95.44 107 ALA A N 1
ATOM 881 C CA . ALA A 1 107 ? -1.677 -1.520 -15.577 1.00 95.44 107 ALA A CA 1
ATOM 882 C C . ALA A 1 107 ? -1.281 -1.680 -14.103 1.00 95.44 107 ALA A C 1
ATOM 884 O O . ALA A 1 107 ? -2.060 -1.340 -13.214 1.00 95.44 107 ALA A O 1
ATOM 885 N N . LEU A 1 108 ? -0.052 -2.134 -13.842 1.00 94.69 108 LEU A N 1
ATOM 886 C CA . LEU A 1 108 ? 0.491 -2.256 -12.494 1.00 94.69 108 LEU A CA 1
ATOM 887 C C . LEU A 1 108 ? 0.562 -0.895 -11.793 1.00 94.69 108 LEU A C 1
ATOM 889 O O . LEU A 1 108 ? 0.197 -0.805 -10.626 1.00 94.69 108 LEU A O 1
ATOM 893 N N . GLY A 1 109 ? 0.954 0.164 -12.508 1.00 92.69 109 GLY A N 1
ATOM 894 C CA . GLY A 1 109 ? 0.953 1.533 -11.994 1.00 92.69 109 GLY A CA 1
ATOM 895 C C . GLY A 1 109 ? -0.436 1.988 -11.543 1.00 92.69 109 GLY A C 1
ATOM 896 O O . GLY A 1 109 ? -0.590 2.457 -10.419 1.00 92.69 109 GLY A O 1
ATOM 897 N N . TYR A 1 110 ? -1.476 1.776 -12.355 1.00 92.31 110 TYR A N 1
ATOM 898 C CA . TYR A 1 110 ? -2.851 2.095 -11.946 1.00 92.31 110 TYR A CA 1
ATOM 899 C C . TYR A 1 110 ? -3.332 1.248 -10.763 1.00 92.31 110 TYR A C 1
ATOM 901 O O . TYR A 1 110 ? -3.994 1.772 -9.865 1.00 92.31 110 TYR A O 1
ATOM 909 N N . CYS A 1 111 ? -2.980 -0.041 -10.725 1.00 92.62 111 CYS A N 1
ATOM 910 C CA . CYS A 1 111 ? -3.252 -0.897 -9.571 1.00 92.62 111 CYS A CA 1
ATOM 911 C C . CYS A 1 111 ? -2.570 -0.370 -8.303 1.00 92.62 111 CYS A C 1
ATOM 913 O O . CYS A 1 111 ? -3.197 -0.373 -7.245 1.00 92.62 111 CYS A O 1
ATOM 915 N N . ALA A 1 112 ? -1.326 0.106 -8.404 1.00 90.19 112 ALA A N 1
ATOM 916 C CA . ALA A 1 112 ? -0.588 0.690 -7.289 1.00 90.19 112 ALA A CA 1
ATOM 917 C C . ALA A 1 112 ? -1.256 1.980 -6.792 1.00 90.19 112 ALA A C 1
ATOM 919 O O . ALA A 1 112 ? -1.533 2.088 -5.601 1.00 90.19 112 ALA A O 1
ATOM 920 N N . ILE A 1 113 ? -1.618 2.906 -7.690 1.00 90.19 113 ILE A N 1
ATOM 921 C CA . ILE A 1 113 ? -2.356 4.133 -7.332 1.00 90.19 113 ILE A CA 1
ATOM 922 C C . ILE A 1 113 ? -3.643 3.773 -6.587 1.00 90.19 113 ILE A C 1
ATOM 924 O O . ILE A 1 113 ? -3.867 4.237 -5.472 1.00 90.19 113 ILE A O 1
ATOM 928 N N . TYR A 1 114 ? -4.454 2.875 -7.154 1.00 90.00 114 TYR A N 1
ATOM 929 C CA . TYR A 1 114 ? -5.679 2.411 -6.506 1.00 90.00 114 TYR A CA 1
ATOM 930 C C . TYR A 1 114 ? -5.410 1.797 -5.124 1.00 90.00 114 TYR A C 1
ATOM 932 O O . TYR A 1 114 ? -6.121 2.102 -4.163 1.00 90.00 114 TYR A O 1
ATOM 940 N N . HIS A 1 115 ? -4.389 0.948 -5.008 1.00 88.75 115 HIS A N 1
ATOM 941 C CA . HIS A 1 115 ? -3.998 0.310 -3.755 1.00 88.75 115 HIS A CA 1
ATOM 942 C C . HIS A 1 115 ? -3.630 1.343 -2.676 1.00 88.75 115 HIS A C 1
ATOM 944 O O . HIS A 1 115 ? -4.180 1.290 -1.573 1.00 88.75 115 HIS A O 1
ATOM 950 N N . PHE A 1 116 ? -2.790 2.329 -3.002 1.00 87.12 116 PHE A N 1
ATOM 951 C CA . PHE A 1 116 ? -2.395 3.389 -2.070 1.00 87.12 116 PHE A CA 1
ATOM 952 C C . PHE A 1 116 ? -3.576 4.283 -1.673 1.00 87.12 116 PHE A C 1
ATOM 954 O O . PHE A 1 116 ? -3.793 4.541 -0.487 1.00 87.12 116 PHE A O 1
ATOM 961 N N . THR A 1 117 ? -4.426 4.681 -2.624 1.00 90.25 117 THR A N 1
ATOM 962 C CA . THR A 1 117 ? -5.650 5.448 -2.333 1.00 90.25 117 THR A CA 1
ATOM 963 C C . THR A 1 117 ? -6.578 4.690 -1.381 1.00 90.25 117 THR A C 1
ATOM 965 O O . THR A 1 117 ? -7.158 5.272 -0.460 1.00 90.25 117 THR A O 1
ATOM 968 N N . LYS A 1 118 ? -6.714 3.369 -1.559 1.00 89.31 118 LYS A N 1
ATOM 969 C CA . LYS A 1 118 ? -7.511 2.518 -0.664 1.00 89.31 118 LYS A CA 1
ATOM 970 C C . LYS A 1 118 ? -6.948 2.471 0.752 1.00 89.31 118 LYS A C 1
ATOM 972 O O . LYS A 1 118 ? -7.747 2.394 1.685 1.00 89.31 118 LYS A O 1
ATOM 977 N N . GLN A 1 119 ? -5.629 2.540 0.920 1.00 87.31 119 GLN A N 1
ATOM 978 C CA . GLN A 1 119 ? -4.994 2.590 2.235 1.00 87.31 119 GLN A CA 1
ATOM 979 C C . GLN A 1 119 ? -5.350 3.887 2.975 1.00 87.31 119 GLN A C 1
ATOM 981 O O . GLN A 1 119 ? -5.825 3.817 4.109 1.00 87.31 119 GLN A O 1
ATOM 986 N N . PHE A 1 120 ? -5.241 5.051 2.323 1.00 88.19 120 PHE A N 1
ATOM 987 C CA . PHE A 1 120 ? -5.651 6.337 2.912 1.00 88.19 120 PHE A CA 1
ATOM 988 C C . PHE A 1 120 ? -7.146 6.383 3.244 1.00 88.19 120 PHE A C 1
ATOM 990 O O . PHE A 1 120 ? -7.538 6.792 4.337 1.00 88.19 120 PHE A O 1
ATOM 997 N N . TYR A 1 121 ? -7.986 5.884 2.335 1.00 91.25 121 TYR A N 1
ATOM 998 C CA . TYR A 1 121 ? -9.422 5.769 2.578 1.00 91.25 121 TYR A CA 1
ATOM 999 C C . TYR A 1 121 ? -9.741 4.856 3.774 1.00 91.25 121 TYR A C 1
ATOM 1001 O O . TYR A 1 121 ? -10.647 5.150 4.551 1.00 91.25 121 TYR A O 1
ATOM 1009 N N . GLY A 1 122 ? -8.997 3.758 3.943 1.00 90.56 122 GLY A N 1
ATOM 1010 C CA . GLY A 1 122 ? -9.152 2.840 5.071 1.00 90.56 122 GLY A CA 1
ATOM 1011 C C . GLY A 1 122 ? -8.903 3.514 6.420 1.00 90.56 122 GLY A C 1
ATOM 1012 O O . GLY A 1 122 ? -9.711 3.359 7.333 1.00 90.56 122 GLY A O 1
ATOM 1013 N N . TRP A 1 123 ? -7.842 4.317 6.527 1.00 90.69 123 TRP A N 1
ATOM 1014 C CA . TRP A 1 123 ? -7.556 5.106 7.729 1.00 90.69 123 TRP A CA 1
ATOM 1015 C C . TRP A 1 123 ? -8.689 6.071 8.068 1.00 90.69 123 TRP A C 1
ATOM 1017 O O . TRP A 1 123 ? -9.217 6.039 9.179 1.00 90.69 123 TRP A O 1
ATOM 1027 N N . MET A 1 124 ? -9.122 6.871 7.093 1.00 90.81 124 MET A N 1
ATOM 1028 C CA . MET A 1 124 ? -10.250 7.790 7.256 1.00 90.81 124 MET A CA 1
ATOM 1029 C C . MET A 1 124 ? -11.519 7.057 7.717 1.00 90.81 124 MET A C 1
ATOM 1031 O O . MET A 1 124 ? -12.195 7.511 8.640 1.00 90.81 124 MET A O 1
ATOM 1035 N N . ALA A 1 125 ? -11.822 5.898 7.124 1.00 91.12 125 ALA A N 1
ATOM 1036 C CA . ALA A 1 125 ? -12.992 5.109 7.490 1.00 91.12 125 ALA A CA 1
ATOM 1037 C C . ALA A 1 125 ? -12.959 4.648 8.956 1.00 91.12 125 ALA A C 1
ATOM 1039 O O . ALA A 1 125 ? -13.988 4.682 9.632 1.00 91.12 125 ALA A O 1
ATOM 1040 N N . ILE A 1 126 ? -11.786 4.261 9.470 1.00 90.88 126 ILE A N 1
ATOM 1041 C CA . ILE A 1 126 ? -11.621 3.891 10.882 1.00 90.88 126 ILE A CA 1
ATOM 1042 C C . ILE A 1 126 ? -11.856 5.109 11.784 1.00 90.88 126 ILE A C 1
ATOM 1044 O O . ILE A 1 126 ? -12.615 4.996 12.746 1.00 90.88 126 ILE A O 1
ATOM 1048 N N . TYR A 1 127 ? -11.274 6.271 11.466 1.00 89.81 127 TYR A N 1
ATOM 1049 C CA . TYR A 1 127 ? -11.467 7.497 12.256 1.00 89.81 127 TYR A CA 1
ATOM 1050 C C . TYR A 1 127 ? -12.932 7.931 12.318 1.00 89.81 127 TYR A C 1
ATOM 1052 O O . TYR A 1 127 ? -13.449 8.195 13.405 1.00 89.81 127 TYR A O 1
ATOM 1060 N N . LYS A 1 128 ? -13.623 7.963 11.173 1.00 89.44 128 LYS A N 1
ATOM 1061 C CA . LYS A 1 128 ? -15.055 8.294 11.120 1.00 89.44 128 LYS A CA 1
ATOM 1062 C C . LYS A 1 128 ? -15.890 7.277 11.893 1.00 89.44 128 LYS A C 1
ATOM 1064 O O . LYS A 1 128 ? -16.785 7.667 12.638 1.00 89.44 128 LYS A O 1
ATOM 1069 N N . GLY A 1 129 ? -15.557 5.989 11.777 1.00 89.31 129 GLY A N 1
ATOM 1070 C CA . GLY A 1 129 ? -16.193 4.915 12.540 1.00 89.31 129 GLY A CA 1
ATOM 1071 C C . GLY A 1 129 ? -16.076 5.115 14.053 1.00 89.31 129 GLY A C 1
ATOM 1072 O O . GLY A 1 129 ? -17.092 5.091 14.742 1.00 89.31 129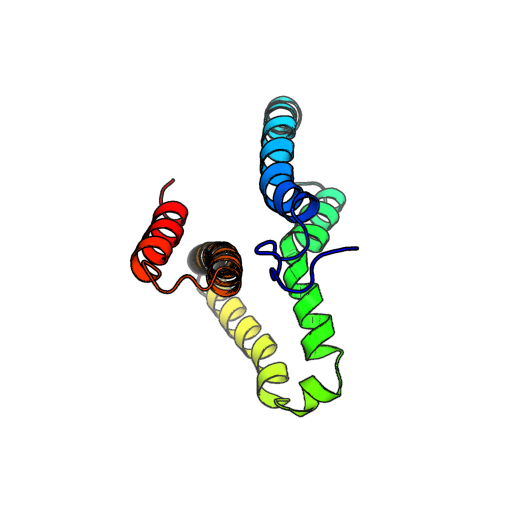 GLY A O 1
ATOM 1073 N N . ARG A 1 130 ? -14.866 5.393 14.560 1.00 88.62 130 ARG A N 1
ATOM 1074 C CA . ARG A 1 130 ? -14.619 5.637 15.995 1.00 88.62 130 ARG A CA 1
ATOM 1075 C C . ARG A 1 130 ? -15.270 6.920 16.509 1.00 88.62 130 ARG A C 1
ATOM 1077 O O . ARG A 1 130 ? -15.717 6.963 17.646 1.00 88.62 130 ARG A O 1
ATOM 1084 N N . LYS A 1 131 ? -15.377 7.956 15.672 1.00 87.06 131 LYS A N 1
ATOM 1085 C CA . LYS A 1 131 ? -16.089 9.202 16.012 1.00 87.06 131 LYS A CA 1
ATOM 1086 C C . LYS A 1 131 ? -17.611 9.116 15.847 1.00 87.06 131 LYS A C 1
ATOM 1088 O O . LYS A 1 131 ? -18.302 10.095 16.116 1.00 87.06 131 LYS A O 1
ATOM 1093 N N . GLY A 1 132 ? -18.145 7.985 15.381 1.00 85.38 132 GLY A N 1
ATOM 1094 C CA . GLY A 1 132 ? -19.574 7.829 15.101 1.00 85.38 132 GLY A CA 1
ATOM 1095 C C . GLY A 1 132 ? -20.083 8.723 13.963 1.00 85.38 132 GLY A C 1
ATOM 1096 O O . GLY A 1 132 ? -21.282 8.991 13.873 1.00 85.38 132 GLY A O 1
ATOM 1097 N N . GLU A 1 133 ? -19.195 9.196 13.089 1.00 85.94 133 GLU A N 1
ATOM 1098 C CA . GLU A 1 133 ? -19.528 10.131 12.021 1.00 85.94 133 GLU A CA 1
ATOM 1099 C C . GLU A 1 133 ? -20.217 9.410 10.853 1.00 85.94 133 GLU A C 1
ATOM 1101 O O . GLU A 1 133 ? -19.655 8.530 10.196 1.00 85.94 133 GLU A O 1
ATOM 1106 N N . ARG A 1 134 ? -21.466 9.791 10.574 1.00 79.12 134 ARG A N 1
ATOM 1107 C CA . ARG A 1 134 ? -22.301 9.154 9.537 1.00 79.12 134 ARG A CA 1
ATOM 1108 C C . ARG A 1 134 ? -22.469 9.984 8.269 1.00 79.12 134 ARG A C 1
ATOM 1110 O O . ARG A 1 134 ? -23.021 9.488 7.292 1.00 79.12 134 ARG A O 1
ATOM 1117 N N . TRP A 1 135 ? -21.995 11.223 8.278 1.00 78.25 135 TRP A N 1
ATOM 1118 C CA . TRP A 1 135 ? -22.156 12.160 7.172 1.00 78.25 135 TRP A CA 1
ATOM 1119 C C . TRP A 1 135 ? -20.939 12.139 6.242 1.00 78.25 135 TRP A C 1
ATOM 1121 O O . TRP A 1 135 ? -19.873 11.653 6.605 1.00 78.25 135 TRP A O 1
ATOM 1131 N N . ASP A 1 136 ? -21.123 12.634 5.021 1.00 82.25 136 ASP A N 1
ATOM 1132 C CA . ASP A 1 136 ? -20.060 13.024 4.082 1.00 82.25 136 ASP A CA 1
ATOM 1133 C C . ASP A 1 136 ? -19.083 11.955 3.547 1.00 82.25 136 ASP A C 1
ATOM 1135 O O . ASP A 1 136 ? -18.146 12.255 2.814 1.00 82.25 136 ASP A O 1
ATOM 1139 N N . TRP A 1 137 ? -19.358 10.670 3.788 1.00 85.06 137 TRP A N 1
ATOM 1140 C CA . TRP A 1 137 ? -18.560 9.539 3.280 1.00 85.06 137 TRP A CA 1
ATOM 1141 C C . TRP A 1 137 ? -18.303 9.555 1.770 1.00 85.06 137 TRP A C 1
ATOM 1143 O O . TRP A 1 137 ? -17.297 9.029 1.290 1.00 85.06 137 TRP A O 1
ATOM 1153 N N . THR A 1 138 ? -19.253 10.105 1.017 1.00 85.69 138 THR A N 1
ATOM 1154 C CA . THR A 1 138 ? -19.179 10.181 -0.441 1.00 85.69 138 THR A CA 1
ATOM 1155 C C . THR A 1 138 ? -18.233 11.294 -0.874 1.00 85.69 138 THR A C 1
ATOM 1157 O O . THR A 1 138 ? -17.383 11.052 -1.730 1.00 85.69 138 THR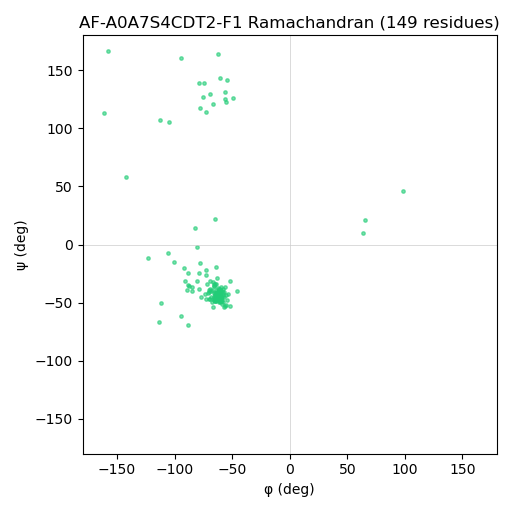 A O 1
ATOM 1160 N N . LEU A 1 139 ? -18.331 12.477 -0.260 1.00 87.50 139 LEU A N 1
ATOM 1161 C CA . LEU A 1 139 ? -17.437 13.591 -0.553 1.00 87.50 139 LEU A CA 1
ATOM 1162 C C . LEU A 1 139 ? -16.005 13.246 -0.156 1.00 87.50 139 LEU A C 1
ATOM 1164 O O . LEU A 1 139 ? -15.116 13.382 -0.989 1.00 87.50 139 LEU A O 1
ATOM 1168 N N . ASP A 1 140 ? -15.790 12.699 1.043 1.00 87.56 140 ASP A N 1
ATOM 1169 C CA . ASP A 1 140 ? -14.446 12.327 1.490 1.00 87.56 140 ASP A CA 1
ATOM 1170 C C . ASP A 1 140 ? -13.806 11.287 0.570 1.00 87.56 140 ASP A C 1
ATOM 1172 O O . ASP A 1 140 ? -12.628 11.373 0.223 1.00 87.56 140 ASP A O 1
ATOM 1176 N N . LYS A 1 141 ? -14.599 10.310 0.108 1.00 87.50 141 LYS A N 1
ATOM 1177 C CA . LYS A 1 141 ? -14.144 9.344 -0.891 1.00 87.50 141 LYS A CA 1
ATOM 1178 C C . LYS A 1 141 ? -13.718 10.058 -2.173 1.00 87.50 141 LYS A C 1
ATOM 1180 O O . LYS A 1 141 ? -12.643 9.764 -2.685 1.00 87.50 141 LYS A O 1
ATOM 1185 N N . TYR A 1 142 ? -14.526 10.973 -2.703 1.00 89.38 142 TYR A N 1
ATOM 1186 C CA . TYR A 1 142 ? -14.167 11.702 -3.920 1.00 89.38 142 TYR A CA 1
ATOM 1187 C C . TYR A 1 142 ? -12.961 12.622 -3.724 1.00 89.38 142 TYR A C 1
ATOM 1189 O O . TYR A 1 142 ? -12.139 12.702 -4.630 1.00 89.38 142 TYR A O 1
ATOM 1197 N N . ILE A 1 143 ? -12.799 13.243 -2.555 1.00 89.38 143 ILE A N 1
ATOM 1198 C CA . ILE A 1 143 ? -11.629 14.064 -2.223 1.00 89.38 143 ILE A CA 1
ATOM 1199 C C . ILE A 1 143 ? -10.367 13.200 -2.178 1.00 89.38 143 ILE A C 1
ATOM 1201 O O . ILE A 1 143 ? -9.377 13.542 -2.817 1.00 89.38 143 ILE A O 1
ATOM 1205 N N . ILE A 1 144 ? -10.399 12.051 -1.497 1.00 87.50 144 ILE A N 1
ATOM 1206 C CA . ILE A 1 144 ? -9.235 11.158 -1.383 1.00 87.50 144 ILE A CA 1
ATOM 1207 C C . ILE A 1 144 ? -8.858 10.568 -2.746 1.00 87.50 144 ILE A C 1
ATOM 1209 O O . ILE A 1 144 ? -7.684 10.553 -3.116 1.00 87.50 144 ILE A O 1
ATOM 1213 N N . TYR A 1 145 ? -9.842 10.098 -3.517 1.00 86.38 145 TYR A N 1
ATOM 1214 C CA . TYR A 1 145 ? -9.585 9.531 -4.843 1.00 86.38 145 TYR A CA 1
ATOM 1215 C C . TYR A 1 145 ? -9.178 10.604 -5.852 1.00 86.38 145 TYR A C 1
ATOM 1217 O O . TYR A 1 145 ? -8.252 10.381 -6.621 1.00 86.38 145 TYR A O 1
ATOM 1225 N N . GLY A 1 146 ? -9.828 11.768 -5.832 1.00 87.06 146 GLY A N 1
ATOM 1226 C CA . GLY A 1 146 ? -9.485 12.902 -6.687 1.00 87.06 146 GLY A CA 1
ATOM 1227 C C . GLY A 1 146 ? -8.083 13.425 -6.394 1.00 87.06 146 GLY A C 1
ATOM 1228 O O . GLY A 1 146 ? -7.288 13.569 -7.314 1.00 87.06 146 GLY A O 1
ATOM 1229 N N . GLY A 1 147 ? -7.742 13.612 -5.117 1.00 82.88 147 GLY A N 1
ATOM 1230 C CA . GLY A 1 147 ? -6.414 14.050 -4.686 1.00 82.88 147 GLY A CA 1
ATOM 1231 C C . GLY A 1 147 ? -5.300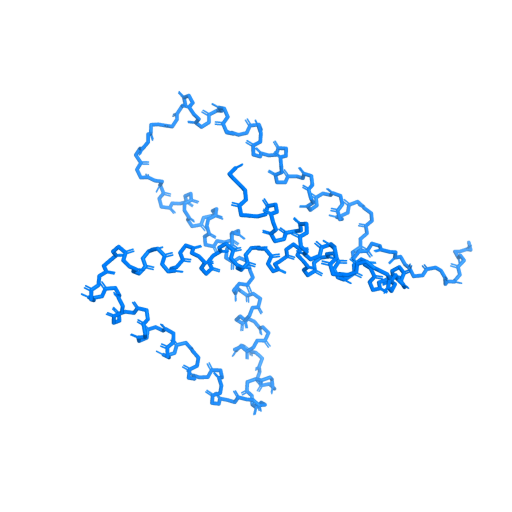 13.058 -5.024 1.00 82.88 147 GLY A C 1
ATOM 1232 O O . GLY A 1 147 ? -4.185 13.479 -5.285 1.00 82.88 147 GLY A O 1
ATOM 1233 N N . SER A 1 148 ? -5.602 11.756 -5.091 1.0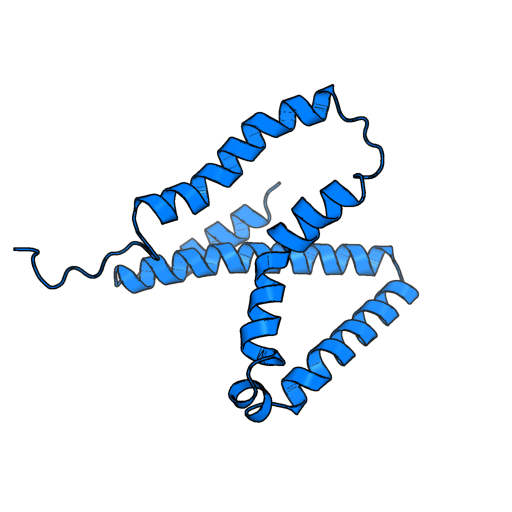0 80.19 148 SER A N 1
ATOM 1234 C CA . SER A 1 148 ? -4.627 10.729 -5.498 1.00 80.19 148 SER A CA 1
ATOM 1235 C C . SER A 1 148 ? -4.392 10.660 -7.013 1.00 80.19 148 SER A C 1
ATOM 1237 O O . SER A 1 148 ? -3.453 10.005 -7.457 1.00 80.19 148 SER A O 1
ATOM 1239 N N . LEU A 1 149 ? -5.284 11.258 -7.810 1.00 77.69 149 LEU A N 1
ATOM 1240 C CA . LEU A 1 149 ? -5.212 11.276 -9.275 1.00 77.69 149 LEU A CA 1
ATOM 1241 C C . LEU A 1 149 ? -4.654 12.594 -9.822 1.00 77.69 149 LEU A C 1
ATOM 1243 O O . LEU A 1 149 ? -4.318 12.661 -11.006 1.00 77.69 149 LEU A O 1
ATOM 1247 N N . LEU A 1 150 ? -4.594 13.636 -8.991 1.00 69.38 150 LEU A N 1
ATOM 1248 C CA . LEU A 1 150 ? -3.987 14.912 -9.348 1.00 69.38 150 LEU A CA 1
ATOM 1249 C C . LEU A 1 150 ? -2.450 14.805 -9.239 1.00 69.38 150 LEU A C 1
ATOM 1251 O O . LEU A 1 150 ? -1.977 14.152 -8.308 1.00 69.38 150 LEU A O 1
ATOM 1255 N N . PRO A 1 151 ? -1.687 15.386 -10.186 1.00 53.19 151 PRO A N 1
ATOM 1256 C CA . PRO A 1 151 ? -0.221 15.389 -10.155 1.00 53.19 151 PRO A CA 1
ATOM 1257 C C . PRO A 1 151 ? 0.369 16.128 -8.952 1.00 53.19 151 PRO A C 1
ATOM 1259 O O . PRO A 1 151 ? -0.246 17.129 -8.516 1.00 53.19 151 PRO A O 1
#

Solvent-accessible surface area (backbone atoms only — not comparable to full-atom values): 8727 Å² total; per-residue (Å²): 136,84,78,89,82,74,74,66,52,44,92,80,34,69,68,60,50,51,45,68,65,46,46,61,53,54,52,46,68,65,45,48,61,54,44,70,77,71,49,73,93,63,82,76,53,68,70,56,42,44,54,54,42,60,58,51,68,41,40,64,55,55,50,48,43,51,62,38,72,66,28,68,68,51,34,67,74,45,46,65,59,67,59,43,49,62,53,52,52,49,51,53,52,50,52,40,33,74,75,33,55,68,59,33,54,52,52,50,49,53,50,48,52,52,52,53,42,50,52,56,50,50,54,52,52,51,37,33,58,55,65,67,56,85,70,65,66,66,59,54,48,50,50,51,53,50,60,66,71,52,134

Foldseek 3Di:
DDDPDDQDLDPVDPVVSCCVPVVVVVVCVVVVVVCVVPPDPDDDDPVCCCVPPVVPVCVVVVVCCVPQVVDPVNCVVCVCCVVVVVVVVCVVLVVQCVVPVVRSVVVVVVVVLVVVLVVVLVNVVSSCVSVVNDPDNVVVSCVSSVVSPDD

Organism: NCBI:txid73025

Sequence (151 aa):
MEDPTTESAWVFSYEWDMVAFTLPIVASLLVAPYLWFHVDGDAMPLWAHVLLVVLTDVGHVWTTLFRTYMDSQERARRPWLYALSPVVIFTVSFALHLYSARLFWTALGYCAIYHFTKQFYGWMAIYKGRKGERWDWTLDKYIIYGGSLLP

Secondary structure (DSSP, 8-state):
-PPS----SSSS-HHHHHHHHHHHHHHHHHHHHHHHHHS-SSPPPHHHHIIIIIIIITHHHHHHIIIIII-HHHHHHSHHHHHHHHHHHHHHHHHHHHH-HHHHHHHHHHHHHHHHHHHHHHHHHHHHHHTT--S-HHHHHHHHHHHHH--

Radius of gyration: 19.99 Å; Cα contacts (8 Å, |Δi|>4): 53; chains: 1; bounding box: 47×41×63 Å

Mean predicted aligned error: 7.12 Å